Protein AF-A0A7W3VXT2-F1 (afdb_monomer)

Organism: NCBI:txid2760662

Solven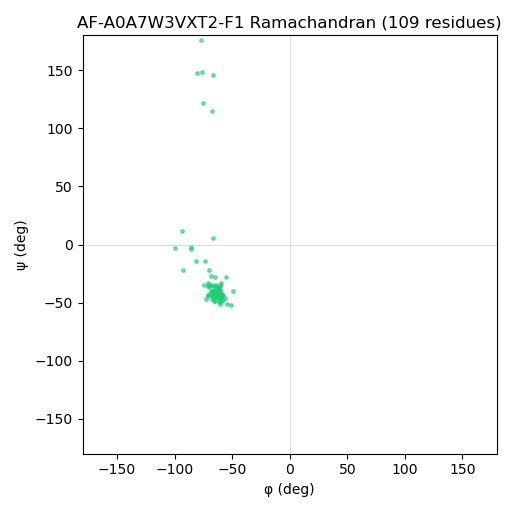t-accessible surface area (backbone atoms only — not comparable to full-atom values): 6034 Å² total; per-residue (Å²): 134,59,76,67,57,55,54,52,54,51,52,50,52,52,52,52,53,52,52,50,52,52,49,53,58,51,49,52,56,51,49,54,50,53,50,50,54,50,54,56,48,52,42,48,54,53,43,49,56,51,47,52,55,21,50,54,28,40,69,40,87,50,66,70,45,16,56,49,10,49,54,46,47,63,52,47,57,72,33,97,60,44,51,74,69,53,38,55,55,50,52,58,48,49,55,56,53,48,59,49,52,51,51,57,54,62,66,59,74,80,118

Mean predicted aligned error: 11.85 Å

Structure (mmCIF, N/CA/C/O backbone):
data_AF-A0A7W3VXT2-F1
#
_entry.id   AF-A0A7W3VXT2-F1
#
loop_
_atom_site.group_PDB
_atom_site.id
_atom_sit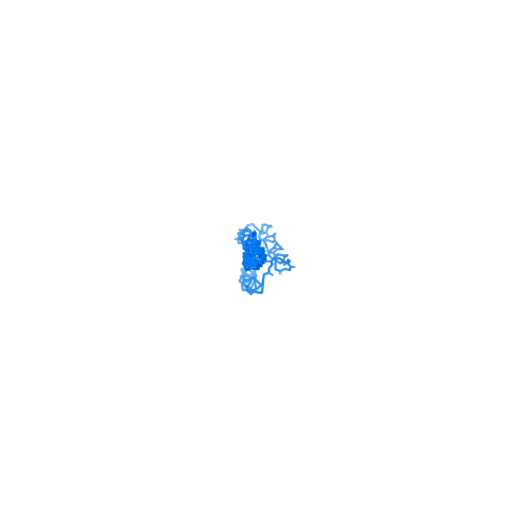e.type_symbol
_atom_site.label_atom_id
_atom_site.label_alt_id
_atom_site.label_comp_id
_atom_site.label_asym_id
_atom_site.label_entity_id
_atom_site.label_seq_id
_atom_site.pdbx_PDB_ins_code
_atom_site.Cartn_x
_atom_site.Cartn_y
_atom_site.Cartn_z
_atom_site.occupancy
_atom_site.B_iso_or_equiv
_atom_site.auth_seq_id
_atom_site.auth_comp_id
_atom_site.auth_asym_id
_atom_site.auth_atom_id
_atom_site.pdbx_PDB_model_num
ATOM 1 N N . MET A 1 1 ? 28.220 3.273 -61.267 1.00 56.88 1 MET A N 1
ATOM 2 C CA . MET A 1 1 ? 28.185 2.693 -59.906 1.00 56.88 1 MET A CA 1
ATOM 3 C C . MET A 1 1 ? 28.940 1.380 -59.943 1.00 56.88 1 MET A C 1
ATOM 5 O O . MET A 1 1 ? 28.553 0.512 -60.717 1.00 56.88 1 MET A O 1
ATOM 9 N N . SER A 1 2 ? 30.046 1.251 -59.209 1.00 81.56 2 SER A N 1
ATOM 10 C CA . SER A 1 2 ? 30.781 -0.020 -59.150 1.00 81.56 2 SER A CA 1
ATOM 11 C C . SER A 1 2 ? 30.036 -1.011 -58.250 1.00 81.56 2 SER A C 1
ATOM 13 O O . SER A 1 2 ? 29.391 -0.605 -57.283 1.00 81.56 2 SER A O 1
ATOM 15 N N . GLY A 1 3 ? 30.130 -2.315 -58.532 1.00 78.75 3 GLY A N 1
ATOM 16 C CA . GLY A 1 3 ? 29.480 -3.356 -57.717 1.00 78.75 3 GLY A CA 1
ATOM 17 C C . GLY A 1 3 ? 29.858 -3.300 -56.229 1.00 78.75 3 GLY A C 1
ATOM 18 O O . GLY A 1 3 ? 29.038 -3.609 -55.371 1.00 78.75 3 GLY A O 1
ATOM 19 N N . SER A 1 4 ? 31.055 -2.800 -55.908 1.00 75.25 4 SER A N 1
ATOM 20 C CA . SER A 1 4 ? 31.507 -2.561 -54.533 1.00 75.25 4 SER A CA 1
ATOM 21 C C . SER A 1 4 ? 30.699 -1.489 -53.792 1.00 75.25 4 SER A C 1
ATOM 23 O O . SER A 1 4 ? 30.440 -1.649 -52.604 1.00 75.25 4 SER A O 1
ATOM 25 N N . GLN A 1 5 ? 30.245 -0.429 -54.471 1.00 76.56 5 GLN A N 1
ATOM 26 C CA . GLN A 1 5 ? 29.415 0.609 -53.848 1.00 76.56 5 GLN A CA 1
ATOM 27 C C . GLN A 1 5 ? 28.032 0.067 -53.472 1.00 76.56 5 GLN A C 1
ATOM 29 O O . GLN A 1 5 ? 27.550 0.345 -52.380 1.00 76.56 5 GLN A O 1
ATOM 34 N N . LEU A 1 6 ? 27.435 -0.769 -54.330 1.00 76.06 6 LEU A N 1
ATOM 35 C CA . LEU A 1 6 ? 26.145 -1.416 -54.060 1.00 76.06 6 LEU A CA 1
ATOM 36 C C . LEU A 1 6 ? 26.197 -2.322 -52.825 1.00 76.06 6 LEU A C 1
ATOM 38 O O . LEU A 1 6 ? 25.315 -2.246 -51.971 1.00 76.06 6 LEU A O 1
ATOM 42 N N . VAL A 1 7 ? 27.247 -3.138 -52.697 1.00 76.44 7 VAL A N 1
ATOM 43 C CA . VAL A 1 7 ? 27.428 -4.026 -51.537 1.00 76.44 7 VAL A CA 1
ATOM 44 C C . VAL A 1 7 ? 27.565 -3.222 -50.242 1.00 76.44 7 VAL A C 1
ATOM 46 O O . VAL A 1 7 ? 26.938 -3.566 -49.241 1.00 76.44 7 VAL A O 1
ATOM 49 N N . VAL A 1 8 ? 28.323 -2.122 -50.264 1.00 80.81 8 VAL A N 1
ATOM 50 C CA . VAL A 1 8 ? 28.509 -1.256 -49.089 1.00 80.81 8 VAL A CA 1
ATOM 51 C C . VAL A 1 8 ? 27.197 -0.595 -48.665 1.00 80.81 8 VAL A C 1
ATOM 53 O O . VAL A 1 8 ? 26.867 -0.606 -47.480 1.00 80.81 8 VAL A O 1
ATOM 56 N N . THR A 1 9 ? 26.407 -0.063 -49.602 1.00 81.69 9 THR A N 1
ATOM 57 C CA . THR A 1 9 ? 25.128 0.586 -49.270 1.00 81.69 9 THR A CA 1
ATOM 58 C C . THR A 1 9 ? 24.108 -0.407 -48.711 1.00 81.69 9 THR A C 1
ATOM 60 O O . THR A 1 9 ? 23.415 -0.094 -47.743 1.00 81.69 9 THR A O 1
ATOM 63 N N . ILE A 1 10 ? 24.045 -1.620 -49.269 1.00 81.44 10 ILE A N 1
ATOM 64 C CA . ILE A 1 10 ? 23.165 -2.686 -48.768 1.00 81.44 10 ILE A CA 1
ATOM 65 C C . ILE A 1 10 ? 23.591 -3.123 -47.362 1.00 81.44 10 ILE A C 1
ATOM 67 O O . ILE A 1 10 ? 22.742 -3.259 -46.480 1.00 81.44 10 ILE A O 1
ATOM 71 N N . ALA A 1 11 ? 24.895 -3.296 -47.129 1.00 76.94 11 ALA A N 1
ATOM 72 C CA . ALA A 1 11 ? 25.424 -3.670 -45.821 1.00 76.94 11 ALA A CA 1
ATOM 73 C C . ALA A 1 11 ? 25.123 -2.607 -44.752 1.00 76.94 11 ALA A C 1
ATOM 75 O O . ALA A 1 11 ? 24.668 -2.952 -43.661 1.00 76.94 11 ALA A O 1
ATOM 76 N N . LEU A 1 12 ? 25.298 -1.319 -45.075 1.00 78.00 12 LEU A N 1
ATOM 77 C CA . LEU A 1 12 ? 24.918 -0.228 -44.174 1.00 78.00 12 LEU A CA 1
ATOM 78 C C . LEU A 1 12 ? 23.414 -0.221 -43.891 1.00 78.00 12 LEU A C 1
ATOM 80 O O . LEU A 1 12 ? 23.021 -0.120 -42.733 1.00 78.00 12 LEU A O 1
ATOM 84 N N . GLY A 1 13 ? 22.576 -0.367 -44.920 1.00 74.38 13 GLY A N 1
ATOM 85 C CA . GLY A 1 13 ? 21.122 -0.389 -44.751 1.00 74.38 13 GLY A CA 1
ATOM 86 C C . GLY A 1 13 ? 20.659 -1.525 -43.835 1.00 74.38 13 GLY A C 1
ATOM 87 O O . GLY A 1 13 ? 19.875 -1.300 -42.912 1.00 74.38 13 GLY A O 1
ATOM 88 N N . LEU A 1 14 ? 21.201 -2.732 -44.026 1.00 77.00 14 LEU A N 1
ATOM 89 C CA . LEU A 1 14 ? 20.922 -3.884 -43.163 1.00 77.00 14 LEU A CA 1
ATOM 90 C C . LEU A 1 14 ? 21.373 -3.648 -41.717 1.00 77.00 14 LEU A C 1
ATOM 92 O O . LEU A 1 14 ? 20.644 -3.999 -40.785 1.00 77.00 14 LEU A O 1
ATOM 96 N N . LEU A 1 15 ? 22.535 -3.023 -4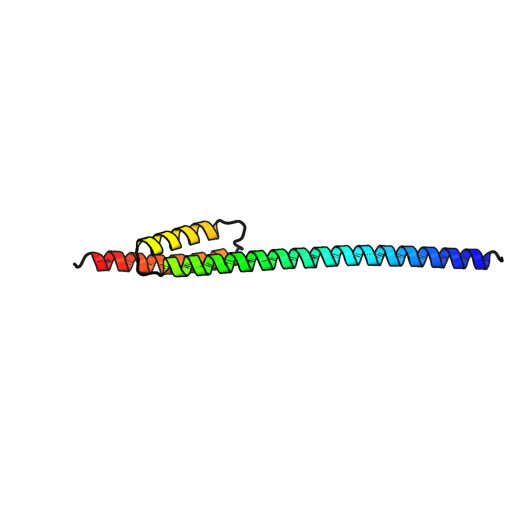1.520 1.00 73.00 15 LEU A N 1
ATOM 97 C CA . LEU A 1 15 ? 23.068 -2.692 -40.199 1.00 73.00 15 LEU A CA 1
ATOM 98 C C . LEU A 1 15 ? 22.211 -1.634 -39.481 1.00 73.00 15 LEU A C 1
ATOM 100 O O . LEU A 1 15 ? 21.921 -1.772 -38.293 1.00 73.00 15 LEU A O 1
ATOM 104 N N . THR A 1 16 ? 21.729 -0.615 -40.198 1.00 81.62 16 THR A N 1
ATOM 105 C CA . THR A 1 16 ? 20.814 0.393 -39.640 1.00 81.62 16 THR A CA 1
ATOM 106 C C . THR A 1 16 ? 19.471 -0.223 -39.245 1.00 81.62 16 THR A C 1
ATOM 108 O O . THR A 1 16 ? 18.980 0.034 -38.145 1.00 81.62 16 THR A O 1
ATOM 111 N N . VAL A 1 17 ? 18.889 -1.073 -40.098 1.00 76.62 17 VAL A N 1
ATOM 112 C CA . VAL A 1 17 ? 17.603 -1.737 -39.819 1.00 76.62 17 VAL A CA 1
ATOM 113 C C . VAL A 1 17 ? 17.705 -2.677 -38.615 1.00 76.62 17 VAL A C 1
ATOM 115 O O . VAL A 1 17 ? 16.840 -2.652 -37.738 1.00 76.62 17 VAL A O 1
ATOM 118 N N . THR A 1 18 ? 18.772 -3.474 -38.526 1.00 69.44 18 THR A N 1
ATOM 119 C CA . THR A 1 18 ? 18.984 -4.387 -37.389 1.00 69.44 18 THR A CA 1
ATOM 120 C C . THR A 1 18 ? 19.244 -3.635 -36.085 1.00 69.44 18 THR A C 1
ATOM 122 O O . THR A 1 18 ? 18.649 -3.982 -35.061 1.00 69.44 18 THR A O 1
ATOM 125 N N . GLY A 1 19 ? 20.046 -2.566 -36.114 1.00 73.31 19 GLY A N 1
ATOM 126 C CA . GLY A 1 19 ? 20.268 -1.698 -34.955 1.00 73.31 19 GLY A CA 1
ATOM 127 C C . GLY A 1 19 ? 18.980 -1.036 -34.452 1.00 73.31 19 GLY A C 1
ATOM 128 O O . GLY A 1 19 ? 18.683 -1.087 -33.256 1.00 73.31 19 GLY A O 1
ATOM 129 N N . ALA A 1 20 ? 18.166 -0.487 -35.359 1.00 78.94 20 ALA A N 1
ATOM 130 C CA . ALA A 1 20 ? 16.884 0.132 -35.020 1.00 78.94 20 ALA A CA 1
ATOM 131 C C . ALA A 1 20 ? 15.885 -0.879 -34.431 1.00 78.94 20 ALA A C 1
ATOM 133 O O . ALA A 1 20 ? 15.241 -0.601 -33.417 1.00 78.94 20 ALA A O 1
ATOM 134 N N . PHE A 1 21 ? 15.793 -2.079 -35.015 1.00 75.12 21 PHE A N 1
ATOM 135 C CA . PHE A 1 21 ? 14.914 -3.141 -34.524 1.00 75.12 21 PHE A CA 1
ATOM 136 C C . PHE A 1 21 ? 15.312 -3.627 -33.122 1.00 75.12 21 PHE A C 1
ATOM 138 O O . PHE A 1 21 ? 14.457 -3.776 -32.242 1.00 75.12 21 PHE A O 1
ATOM 14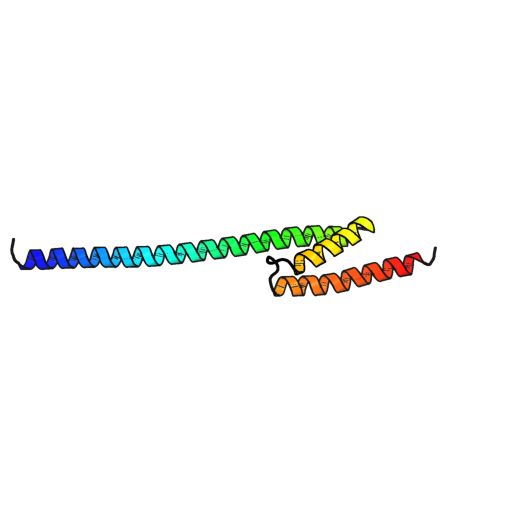5 N N . ALA A 1 22 ? 16.611 -3.833 -32.885 1.00 73.81 22 ALA A N 1
ATOM 146 C CA . ALA A 1 22 ? 17.126 -4.213 -31.573 1.00 73.81 22 ALA A CA 1
ATOM 147 C C . ALA A 1 22 ? 16.863 -3.119 -30.523 1.00 73.81 22 ALA A C 1
ATOM 149 O O . ALA A 1 22 ? 16.370 -3.422 -29.432 1.00 73.81 22 ALA A O 1
ATOM 150 N N . GLY A 1 23 ? 17.115 -1.851 -30.868 1.00 68.56 23 GLY A N 1
ATOM 151 C CA . GLY A 1 23 ? 16.844 -0.697 -30.008 1.00 68.56 23 GLY A CA 1
ATOM 152 C C . GLY A 1 23 ? 15.366 -0.573 -29.626 1.00 68.56 23 GLY A C 1
ATOM 153 O O . GLY A 1 23 ? 15.042 -0.490 -28.441 1.00 68.56 23 GLY A O 1
ATOM 154 N N . ALA A 1 24 ? 14.458 -0.661 -30.602 1.00 71.88 24 ALA A N 1
ATOM 155 C CA . ALA A 1 24 ? 13.013 -0.600 -30.368 1.00 71.88 24 ALA A CA 1
ATOM 156 C C . ALA A 1 24 ? 12.524 -1.727 -29.443 1.00 71.88 24 ALA A C 1
ATOM 158 O O . ALA A 1 24 ? 11.735 -1.497 -28.524 1.00 71.88 24 ALA A O 1
ATOM 159 N N . ARG A 1 25 ? 13.032 -2.951 -29.635 1.00 63.69 25 ARG A N 1
ATOM 160 C CA . ARG A 1 25 ? 12.641 -4.109 -28.820 1.00 63.69 25 ARG A CA 1
ATOM 161 C C . ARG A 1 25 ? 13.178 -4.037 -27.389 1.00 63.69 25 ARG A C 1
ATOM 163 O O . ARG A 1 25 ? 12.510 -4.512 -26.471 1.00 63.69 25 ARG A O 1
ATOM 170 N N . MET A 1 26 ? 14.360 -3.456 -27.184 1.00 69.44 26 MET A N 1
ATOM 171 C CA . MET A 1 26 ? 14.889 -3.180 -25.843 1.00 69.44 26 MET A CA 1
ATOM 172 C C . MET A 1 26 ? 14.110 -2.053 -25.153 1.00 69.44 26 MET A C 1
ATOM 174 O O . MET A 1 26 ? 13.736 -2.211 -23.991 1.00 69.44 26 MET A O 1
ATOM 178 N N . GLY A 1 27 ? 13.793 -0.975 -25.876 1.00 60.78 27 GLY A N 1
ATOM 179 C CA . GLY A 1 27 ? 13.007 0.152 -25.368 1.00 60.78 27 GLY A CA 1
ATOM 180 C C . GLY A 1 27 ? 11.598 -0.250 -24.929 1.00 60.78 27 GLY A C 1
ATOM 181 O O . GLY A 1 27 ? 11.190 0.083 -23.819 1.00 60.78 27 GLY A O 1
ATOM 182 N N . ALA A 1 28 ? 10.891 -1.048 -25.736 1.00 61.00 28 ALA A N 1
ATOM 183 C CA . ALA A 1 28 ? 9.555 -1.542 -25.394 1.00 61.00 28 ALA A CA 1
ATOM 184 C C . ALA A 1 28 ? 9.558 -2.362 -24.092 1.00 61.00 28 ALA A C 1
ATOM 186 O O . ALA A 1 28 ? 8.779 -2.098 -23.182 1.00 61.00 28 ALA A O 1
ATOM 187 N N . ARG A 1 29 ? 10.508 -3.296 -23.942 1.00 60.38 29 ARG A N 1
ATOM 188 C CA . ARG A 1 29 ? 10.618 -4.120 -22.725 1.00 60.38 29 ARG A CA 1
ATOM 189 C C . ARG A 1 29 ? 11.024 -3.323 -21.488 1.00 60.38 29 ARG A C 1
ATOM 191 O O . ARG A 1 29 ? 10.607 -3.669 -20.384 1.00 60.38 29 ARG A O 1
ATOM 198 N N . ALA A 1 30 ? 11.867 -2.305 -21.647 1.00 64.25 30 ALA A N 1
ATOM 199 C CA . ALA A 1 30 ? 12.238 -1.413 -20.554 1.00 64.25 30 ALA A CA 1
ATOM 200 C C . ALA A 1 30 ? 11.035 -0.574 -20.096 1.00 64.25 30 ALA A C 1
ATOM 202 O O . ALA A 1 30 ? 10.796 -0.455 -18.895 1.00 64.25 30 ALA A O 1
ATOM 203 N N . ASN A 1 31 ? 10.239 -0.082 -21.048 1.00 66.19 31 ASN A N 1
ATOM 204 C CA . ASN A 1 31 ? 9.017 0.661 -20.771 1.00 66.19 31 ASN A CA 1
ATOM 205 C C . ASN A 1 31 ? 7.969 -0.209 -20.057 1.00 66.19 31 ASN A C 1
ATOM 207 O O . ASN A 1 31 ? 7.420 0.208 -19.044 1.00 66.19 31 ASN A O 1
ATOM 211 N N . ASP A 1 32 ? 7.774 -1.457 -20.494 1.00 68.31 32 ASP A N 1
ATOM 212 C CA . ASP A 1 32 ? 6.826 -2.387 -19.862 1.00 68.31 32 ASP A CA 1
ATOM 213 C C . ASP A 1 32 ? 7.193 -2.708 -18.405 1.00 68.31 32 ASP A C 1
ATOM 215 O O . ASP A 1 32 ? 6.322 -2.839 -17.543 1.00 68.31 32 ASP A O 1
ATOM 219 N N . ARG A 1 33 ? 8.494 -2.832 -18.107 1.00 66.25 33 ARG A N 1
ATOM 220 C CA . ARG A 1 33 ? 8.984 -3.059 -16.738 1.00 66.25 33 ARG A CA 1
ATOM 221 C C . ARG A 1 33 ? 8.793 -1.827 -15.862 1.00 66.25 33 ARG A C 1
ATOM 223 O O . ARG A 1 33 ? 8.356 -1.972 -14.725 1.00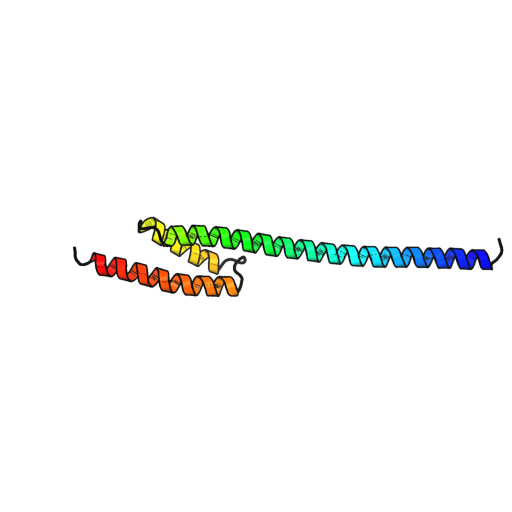 66.25 33 ARG A O 1
ATOM 230 N N . ALA A 1 34 ? 9.080 -0.640 -16.393 1.00 71.06 34 ALA A N 1
ATOM 231 C CA . ALA A 1 34 ? 8.875 0.613 -15.675 1.00 71.06 34 ALA A CA 1
ATOM 232 C C . ALA A 1 34 ? 7.388 0.847 -15.356 1.00 71.06 34 ALA A C 1
ATOM 234 O O . ALA A 1 34 ? 7.061 1.265 -14.247 1.00 71.06 34 ALA A O 1
ATOM 235 N N . THR A 1 35 ? 6.483 0.522 -16.283 1.00 73.38 35 THR A N 1
ATOM 236 C CA . THR A 1 35 ? 5.033 0.627 -16.059 1.00 73.38 35 THR A CA 1
ATOM 237 C C . THR A 1 35 ? 4.557 -0.344 -14.983 1.00 73.38 35 THR A C 1
ATOM 239 O O . THR A 1 35 ? 3.912 0.084 -14.031 1.00 73.38 35 THR A O 1
ATOM 242 N N . LYS A 1 36 ? 4.948 -1.624 -15.057 1.00 77.88 36 LYS A N 1
ATOM 243 C CA . LYS A 1 36 ? 4.570 -2.621 -14.039 1.00 77.88 36 LYS A CA 1
ATOM 244 C C . LYS A 1 36 ? 5.069 -2.255 -12.644 1.00 77.88 36 LYS A C 1
ATOM 246 O O . LYS A 1 36 ? 4.312 -2.326 -11.685 1.00 77.88 36 LYS A O 1
ATOM 251 N N . GLN A 1 37 ? 6.313 -1.785 -12.535 1.00 77.00 37 GLN A N 1
ATOM 252 C CA . GLN A 1 37 ? 6.867 -1.327 -11.258 1.00 77.00 37 GLN A CA 1
ATOM 253 C C . GLN A 1 37 ? 6.090 -0.141 -10.675 1.00 77.00 37 GLN A C 1
ATOM 255 O O . GLN A 1 37 ? 5.875 -0.087 -9.465 1.00 77.00 37 GLN A O 1
ATOM 260 N N . ARG A 1 38 ? 5.648 0.798 -11.522 1.00 79.75 38 ARG A N 1
ATOM 261 C CA . ARG A 1 38 ? 4.814 1.932 -11.094 1.00 79.75 38 ARG A CA 1
ATOM 262 C C . ARG A 1 38 ? 3.435 1.482 -10.627 1.00 79.75 38 ARG A C 1
ATOM 264 O O . ARG A 1 38 ? 2.971 1.956 -9.597 1.00 79.75 38 ARG A O 1
ATOM 271 N N . GLU A 1 39 ? 2.799 0.559 -11.342 1.00 83.00 39 GLU A N 1
ATOM 272 C CA . GLU A 1 39 ? 1.507 -0.006 -10.941 1.00 83.00 39 GLU A CA 1
ATOM 273 C C . GLU A 1 39 ? 1.614 -0.771 -9.614 1.00 83.00 39 GLU A C 1
ATOM 275 O O . GLU A 1 39 ? 0.771 -0.602 -8.735 1.00 83.00 39 GLU A O 1
ATOM 280 N N . ASP A 1 40 ? 2.671 -1.566 -9.428 1.00 81.19 40 ASP A N 1
ATOM 281 C CA . ASP A 1 40 ? 2.948 -2.270 -8.171 1.00 81.19 40 ASP A CA 1
ATOM 282 C C . ASP A 1 40 ? 3.180 -1.303 -7.000 1.00 81.19 40 ASP A C 1
ATOM 284 O O . ASP A 1 40 ? 2.699 -1.545 -5.890 1.00 81.19 40 ASP A O 1
ATOM 288 N N . ALA A 1 41 ? 3.900 -0.201 -7.229 1.00 83.69 41 ALA A N 1
ATOM 289 C CA . ALA A 1 41 ? 4.103 0.841 -6.224 1.00 83.69 41 ALA A CA 1
ATOM 290 C C . ALA A 1 41 ? 2.783 1.537 -5.857 1.00 83.69 41 ALA A C 1
ATOM 292 O O . ALA A 1 41 ? 2.436 1.599 -4.679 1.00 83.69 41 ALA A O 1
ATOM 293 N N . ALA A 1 42 ? 1.999 1.957 -6.853 1.00 85.38 42 ALA A N 1
ATOM 294 C CA . ALA A 1 42 ? 0.713 2.616 -6.636 1.00 85.38 42 ALA A CA 1
ATOM 295 C C . ALA A 1 42 ? -0.284 1.720 -5.881 1.00 85.38 42 ALA A C 1
ATOM 297 O O . ALA A 1 42 ? -1.004 2.188 -4.999 1.00 85.38 42 ALA A O 1
ATOM 298 N N . ARG A 1 43 ? -0.309 0.411 -6.175 1.00 82.19 43 ARG A N 1
ATOM 299 C CA . ARG A 1 43 ? -1.141 -0.544 -5.424 1.00 82.19 43 ARG A CA 1
ATOM 300 C C 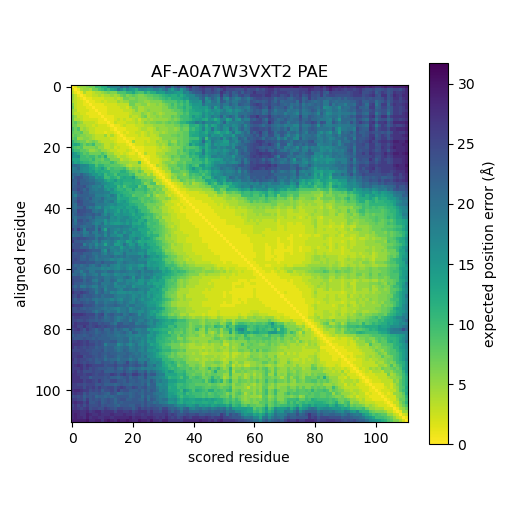. ARG A 1 43 ? -0.730 -0.647 -3.956 1.00 82.19 43 ARG A C 1
ATOM 302 O O . ARG A 1 43 ? -1.614 -0.698 -3.104 1.00 82.19 43 ARG A O 1
ATOM 309 N N . ARG A 1 44 ? 0.575 -0.665 -3.658 1.00 83.50 44 ARG A N 1
ATOM 310 C CA . ARG A 1 44 ? 1.083 -0.691 -2.275 1.00 83.50 44 ARG A CA 1
ATOM 311 C C . ARG A 1 44 ? 0.754 0.593 -1.519 1.00 83.50 44 ARG A C 1
ATOM 313 O O . ARG A 1 44 ? 0.324 0.523 -0.374 1.00 83.50 44 ARG A O 1
ATOM 320 N N . GLU A 1 45 ? 0.885 1.750 -2.162 1.00 86.88 45 GLU A N 1
ATOM 321 C CA . GLU A 1 45 ? 0.503 3.036 -1.564 1.00 86.88 45 GLU A CA 1
ATOM 322 C C . GLU A 1 45 ? -0.990 3.091 -1.221 1.00 86.88 45 GLU A C 1
ATOM 324 O O . GLU A 1 45 ? -1.371 3.522 -0.131 1.00 86.88 45 GLU A O 1
ATOM 329 N N . GLU A 1 46 ? -1.847 2.621 -2.129 1.00 86.88 46 GLU A N 1
ATOM 330 C CA . GLU A 1 46 ? -3.291 2.571 -1.899 1.00 86.88 46 GLU A CA 1
ATOM 331 C C . GLU A 1 46 ? -3.656 1.579 -0.786 1.00 86.88 46 GLU A C 1
ATOM 333 O O . GLU A 1 46 ? -4.529 1.867 0.037 1.00 86.88 46 GLU A O 1
ATOM 338 N N . TRP A 1 47 ? -2.976 0.431 -0.720 1.00 88.25 47 TRP A N 1
ATOM 339 C CA . TRP A 1 47 ? -3.141 -0.516 0.380 1.00 88.25 47 TRP A CA 1
ATOM 340 C C . TRP A 1 47 ? -2.754 0.117 1.722 1.00 88.25 47 TRP A C 1
ATOM 342 O O . TRP A 1 47 ? -3.562 0.097 2.652 1.00 88.25 47 TRP A O 1
ATOM 352 N N . TRP A 1 48 ? -1.583 0.759 1.800 1.00 85.62 48 TRP A N 1
ATOM 353 C CA . TRP A 1 48 ? -1.096 1.407 3.021 1.00 85.62 48 TRP A CA 1
ATOM 354 C C . TRP A 1 48 ? -2.043 2.507 3.507 1.00 85.62 48 TRP A C 1
ATOM 356 O O . TRP A 1 48 ? -2.404 2.547 4.681 1.00 85.62 48 TRP A O 1
ATOM 366 N N . ARG A 1 49 ? -2.546 3.347 2.594 1.00 88.44 49 ARG A N 1
ATOM 367 C CA . ARG A 1 49 ? -3.526 4.394 2.926 1.00 88.44 49 ARG A CA 1
ATOM 368 C C . ARG A 1 49 ? -4.794 3.813 3.560 1.00 88.44 49 ARG A C 1
ATOM 370 O O . ARG A 1 49 ? -5.302 4.355 4.541 1.00 88.44 49 ARG A O 1
ATOM 377 N N . ARG A 1 50 ? -5.309 2.705 3.014 1.00 87.94 50 ARG A N 1
ATOM 378 C CA . ARG A 1 50 ? -6.497 2.017 3.551 1.00 87.94 50 ARG A CA 1
ATOM 379 C C . ARG A 1 50 ? -6.213 1.341 4.886 1.00 87.94 50 ARG A C 1
ATOM 381 O O . ARG A 1 50 ? -7.088 1.345 5.748 1.00 87.94 50 ARG A O 1
ATOM 388 N N . PHE A 1 51 ? -5.016 0.780 5.049 1.00 87.69 51 PHE A N 1
ATOM 389 C CA . PHE A 1 51 ? -4.568 0.180 6.299 1.00 87.69 51 PHE A CA 1
ATOM 390 C C . PHE A 1 51 ? -4.543 1.217 7.422 1.00 87.69 51 PHE A C 1
ATOM 392 O O . PHE A 1 51 ? -5.185 0.996 8.444 1.00 87.69 51 PHE A O 1
ATOM 399 N N . THR A 1 52 ? -3.897 2.370 7.215 1.00 88.44 52 THR A N 1
ATOM 400 C CA . THR A 1 52 ? -3.815 3.433 8.229 1.00 88.44 52 THR A CA 1
ATOM 401 C C . THR A 1 52 ? -5.199 3.913 8.656 1.00 88.44 52 THR A C 1
ATOM 403 O O . THR A 1 52 ? -5.492 3.936 9.846 1.00 88.44 52 THR A O 1
ATOM 406 N N . TRP A 1 53 ? -6.089 4.195 7.701 1.00 89.94 53 TRP A N 1
ATOM 407 C CA . TRP A 1 53 ? -7.455 4.619 8.017 1.00 89.94 53 TRP A CA 1
ATOM 408 C C . TRP A 1 53 ? -8.237 3.565 8.818 1.00 89.94 53 TRP A C 1
ATOM 410 O O . TRP A 1 53 ? -8.923 3.883 9.790 1.00 89.94 53 TRP A O 1
ATOM 420 N N . ALA A 1 54 ? -8.128 2.290 8.437 1.00 87.38 54 ALA A N 1
ATOM 421 C CA . ALA A 1 54 ? -8.796 1.208 9.151 1.00 87.38 54 ALA A CA 1
ATOM 422 C C . ALA A 1 54 ? -8.193 0.972 10.551 1.00 87.38 54 ALA A C 1
ATOM 424 O O . ALA A 1 54 ? -8.937 0.676 11.486 1.00 87.38 54 ALA A O 1
ATOM 425 N N . ALA A 1 55 ? -6.878 1.146 10.704 1.00 84.31 55 ALA A N 1
ATOM 426 C CA . ALA A 1 55 ? -6.167 1.057 11.977 1.00 84.31 55 ALA A CA 1
ATOM 427 C C . ALA A 1 55 ? -6.543 2.200 12.931 1.00 84.31 55 ALA A C 1
ATOM 429 O O . ALA A 1 55 ? -6.843 1.940 14.093 1.00 84.31 55 ALA A O 1
ATOM 430 N N . GLU A 1 56 ? -6.614 3.441 12.443 1.00 87.88 56 GLU A N 1
ATOM 431 C CA . GLU A 1 56 ? -7.116 4.590 13.211 1.00 87.88 56 GLU A CA 1
ATOM 432 C C . GLU A 1 56 ? -8.532 4.324 13.726 1.00 87.88 56 GLU A C 1
ATOM 434 O O . GLU A 1 56 ? -8.821 4.505 14.908 1.00 87.88 56 GLU A O 1
ATOM 439 N N . LEU A 1 57 ? -9.405 3.808 12.856 1.00 86.12 57 LEU A N 1
ATOM 440 C CA . LEU A 1 57 ? -10.775 3.480 13.228 1.00 86.12 57 LEU A CA 1
ATOM 441 C C . LEU A 1 57 ? -10.835 2.338 14.255 1.00 86.12 57 LEU A C 1
ATOM 443 O O . LEU A 1 57 ? -11.680 2.375 15.144 1.00 86.12 57 LEU A O 1
ATOM 447 N N . ALA A 1 58 ? -9.937 1.350 14.157 1.00 82.56 58 ALA A N 1
ATOM 448 C CA . ALA A 1 58 ? -9.818 0.229 15.092 1.00 82.56 58 ALA A CA 1
ATOM 449 C C . ALA A 1 58 ? -9.274 0.643 16.472 1.00 82.56 58 ALA A C 1
ATOM 451 O O . ALA A 1 58 ? -9.492 -0.067 17.452 1.00 82.56 58 ALA A O 1
ATOM 452 N N . LEU A 1 59 ? -8.580 1.777 16.563 1.00 85.38 59 LEU A N 1
ATOM 453 C CA . LEU A 1 59 ? -8.018 2.300 17.809 1.00 85.38 59 LEU A CA 1
ATOM 454 C C . LEU A 1 59 ? -8.874 3.399 18.454 1.00 85.38 59 LEU A C 1
ATOM 456 O O . LEU A 1 59 ? -8.540 3.837 19.554 1.00 85.38 59 LEU A O 1
ATOM 460 N N . ASP A 1 60 ? -9.967 3.807 17.807 1.00 88.38 60 ASP A N 1
ATOM 461 C CA . ASP A 1 60 ? -10.916 4.801 18.3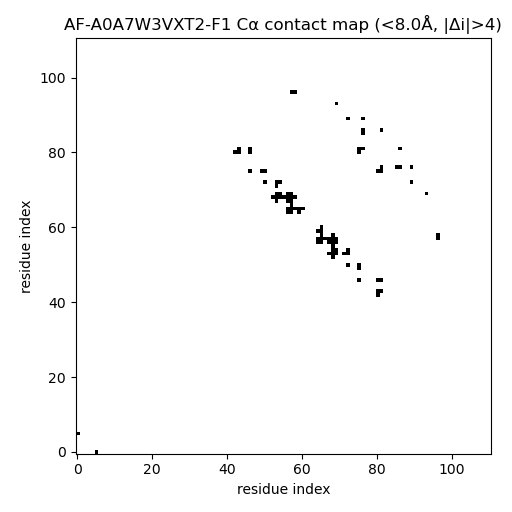14 1.00 88.38 60 ASP A CA 1
ATOM 462 C C . ASP A 1 60 ? -11.663 4.284 19.562 1.00 88.38 60 ASP A C 1
ATOM 464 O O . ASP A 1 60 ? -11.992 3.095 19.690 1.00 88.38 60 ASP A O 1
ATOM 468 N N . ASP A 1 61 ? -11.964 5.195 20.486 1.00 86.44 61 ASP A N 1
ATOM 469 C CA . ASP A 1 61 ? -12.636 4.875 21.749 1.00 86.44 61 ASP A CA 1
ATOM 470 C C . ASP A 1 61 ? -14.095 4.441 21.531 1.00 86.44 61 ASP A C 1
ATOM 472 O O . ASP A 1 61 ? -14.637 3.623 22.282 1.00 86.44 61 ASP A O 1
ATOM 476 N N . SER A 1 62 ? -14.734 4.901 20.449 1.00 88.44 62 SER A N 1
ATOM 477 C CA . SER A 1 62 ? -16.077 4.469 20.077 1.00 88.44 62 SER A CA 1
ATOM 478 C C . SER A 1 62 ? -16.087 2.999 19.663 1.00 88.44 62 SER A C 1
ATOM 480 O O . SER A 1 62 ? -15.597 2.637 18.593 1.00 88.44 62 SER A O 1
ATOM 482 N N . VAL A 1 63 ? -16.779 2.162 20.442 1.00 84.81 63 VAL A N 1
ATOM 483 C CA . VAL A 1 63 ? -16.972 0.722 20.169 1.00 84.81 63 VAL A CA 1
ATOM 484 C C . VAL A 1 63 ? -17.439 0.461 18.729 1.00 84.81 63 VAL A C 1
ATOM 486 O O . VAL A 1 63 ? -16.964 -0.459 18.064 1.00 84.81 63 VAL A O 1
ATOM 489 N N . ARG A 1 64 ? -18.335 1.306 18.200 1.00 83.31 64 ARG A N 1
ATOM 490 C CA . ARG A 1 64 ? -18.851 1.188 16.827 1.00 83.31 64 ARG A CA 1
ATOM 491 C C . ARG A 1 64 ? -17.776 1.445 15.772 1.00 83.31 64 ARG A C 1
ATOM 493 O O . ARG A 1 64 ? -17.723 0.714 14.784 1.00 83.31 64 ARG A O 1
ATOM 500 N N . LYS A 1 65 ? -16.950 2.480 15.954 1.00 83.00 65 LYS A N 1
ATOM 501 C CA . LYS A 1 65 ? -15.842 2.773 15.036 1.00 83.00 65 LYS A CA 1
ATOM 502 C C . LYS A 1 65 ? -14.783 1.680 15.138 1.00 83.00 65 LYS A C 1
ATOM 504 O O . LYS A 1 65 ? -14.454 1.082 14.120 1.00 83.00 65 LYS A O 1
ATOM 509 N N . ARG A 1 66 ? -14.398 1.302 16.356 1.00 85.50 66 ARG A N 1
ATOM 510 C CA . ARG A 1 66 ? -13.466 0.202 16.619 1.00 85.50 66 ARG A CA 1
ATOM 511 C C . ARG A 1 66 ? -13.852 -1.088 15.899 1.00 85.50 66 ARG A C 1
ATOM 513 O O . ARG A 1 66 ? -13.066 -1.631 15.124 1.00 85.50 66 ARG A O 1
ATOM 520 N N . ALA A 1 67 ? -15.100 -1.529 16.058 1.00 82.00 67 ALA A N 1
ATOM 521 C CA . ALA A 1 67 ? -15.617 -2.711 15.373 1.00 82.00 67 ALA A CA 1
ATOM 522 C C . ALA A 1 67 ? -15.607 -2.572 13.838 1.00 82.00 67 ALA A C 1
ATOM 524 O O . ALA A 1 67 ? -15.350 -3.545 13.126 1.00 82.00 67 ALA A O 1
ATOM 525 N N . ALA A 1 68 ? -15.884 -1.376 13.308 1.00 84.81 68 ALA A N 1
ATOM 526 C CA . ALA A 1 68 ? -15.804 -1.113 11.875 1.00 84.81 68 ALA A CA 1
ATOM 527 C C . ALA A 1 68 ? -14.355 -1.174 11.361 1.00 84.81 68 ALA A C 1
ATOM 529 O O . ALA A 1 68 ? -14.113 -1.806 10.334 1.00 84.81 68 ALA A O 1
ATOM 530 N N . GLY A 1 69 ? -13.396 -0.596 12.091 1.00 86.88 69 GLY A N 1
ATOM 531 C CA . GLY A 1 69 ? -11.972 -0.627 11.749 1.00 86.88 69 GLY A CA 1
ATOM 532 C C . GLY A 1 69 ? -11.426 -2.049 11.691 1.00 86.88 69 GLY A C 1
ATOM 533 O O . GLY A 1 69 ? -10.849 -2.451 10.683 1.00 86.88 69 GLY A O 1
ATOM 534 N N . LEU A 1 70 ? -11.731 -2.863 12.705 1.00 86.25 70 LEU A N 1
ATOM 535 C CA . LEU A 1 70 ? -11.360 -4.283 12.739 1.00 86.25 70 LEU A CA 1
ATOM 536 C C . LEU A 1 70 ? -11.940 -5.070 11.550 1.00 86.25 70 LEU A C 1
ATOM 538 O O . LEU A 1 70 ? -11.238 -5.850 10.906 1.00 86.25 70 LEU A O 1
ATOM 542 N N . LYS A 1 71 ? -13.210 -4.835 11.188 1.00 83.75 71 LYS A N 1
ATOM 543 C CA . LYS A 1 71 ? -13.826 -5.472 10.007 1.00 83.75 71 LYS A CA 1
ATOM 544 C C . LYS A 1 71 ? -13.159 -5.046 8.699 1.00 83.75 71 LYS A C 1
ATOM 546 O O . LYS A 1 71 ? -13.017 -5.870 7.791 1.00 83.75 71 LYS A O 1
ATOM 551 N N . LEU A 1 72 ? -12.771 -3.776 8.585 1.00 86.06 72 LEU A N 1
ATOM 552 C CA . LEU A 1 72 ? -12.067 -3.251 7.417 1.00 86.06 72 LEU A CA 1
ATOM 553 C C . LEU A 1 72 ? -10.677 -3.877 7.284 1.00 86.06 72 LEU A C 1
ATOM 555 O O . LEU A 1 72 ? -10.353 -4.354 6.199 1.00 86.06 72 LEU A O 1
ATOM 559 N N . LEU A 1 73 ? -9.911 -3.967 8.374 1.00 86.69 73 LEU A N 1
ATOM 560 C CA . LEU A 1 73 ? -8.598 -4.622 8.406 1.00 86.69 73 LEU A CA 1
ATOM 561 C C . LEU A 1 73 ? -8.686 -6.101 8.002 1.00 86.69 73 LEU A C 1
ATOM 563 O O . LEU A 1 73 ? -7.963 -6.544 7.108 1.00 86.69 73 LEU A O 1
ATOM 567 N N . ALA A 1 74 ? -9.656 -6.842 8.547 1.00 83.06 74 ALA A N 1
ATOM 568 C CA . ALA A 1 74 ? -9.893 -8.238 8.178 1.00 83.06 74 ALA A CA 1
ATOM 569 C C . ALA A 1 74 ? -10.239 -8.416 6.688 1.00 83.06 74 ALA A C 1
ATOM 571 O O . ALA A 1 74 ? -9.879 -9.418 6.065 1.00 83.06 74 ALA A O 1
ATOM 572 N N . LYS A 1 75 ? -10.960 -7.459 6.090 1.00 85.12 75 LYS A N 1
ATOM 573 C CA . LYS A 1 75 ? -11.244 -7.464 4.648 1.00 85.12 75 LYS A CA 1
ATOM 574 C C . LYS A 1 75 ? -10.017 -7.072 3.821 1.00 85.12 75 LYS A C 1
ATOM 576 O O . LYS A 1 75 ? -9.836 -7.622 2.737 1.00 85.12 75 LYS A O 1
ATOM 581 N N . LEU A 1 76 ? -9.186 -6.161 4.323 1.00 84.62 76 LEU A N 1
ATOM 582 C CA . LEU A 1 76 ? -8.005 -5.653 3.633 1.00 84.62 76 LEU A CA 1
ATOM 583 C C . LEU A 1 76 ? -6.921 -6.731 3.471 1.00 84.62 76 LEU A C 1
ATOM 585 O O . LEU A 1 76 ? -6.374 -6.854 2.375 1.00 84.62 76 LEU A O 1
ATOM 589 N N . GLY A 1 77 ? -6.693 -7.571 4.489 1.00 79.44 77 GLY A N 1
ATOM 590 C CA . GLY A 1 77 ? -5.744 -8.698 4.408 1.00 79.44 77 GLY A CA 1
ATOM 591 C C . GLY A 1 77 ? -6.140 -9.787 3.408 1.00 79.44 77 GLY A C 1
ATOM 592 O O . GLY A 1 77 ? -5.302 -10.426 2.787 1.00 79.44 77 GLY A O 1
ATOM 593 N N . ARG A 1 78 ? -7.442 -9.953 3.152 1.00 78.31 78 ARG A N 1
ATOM 594 C CA . ARG A 1 78 ? -7.939 -10.888 2.126 1.00 78.31 78 ARG A CA 1
ATOM 595 C C . ARG A 1 78 ? -7.998 -10.286 0.721 1.00 78.31 78 ARG A C 1
ATOM 597 O O . ARG A 1 78 ? -8.430 -10.960 -0.211 1.00 78.31 78 ARG A O 1
ATOM 604 N N . SER A 1 79 ? -7.647 -9.011 0.556 1.00 75.69 79 SER A N 1
ATOM 605 C CA . SER A 1 79 ? -7.718 -8.346 -0.745 1.00 75.69 79 SER A CA 1
ATOM 606 C C . SER A 1 79 ? -6.505 -8.690 -1.610 1.00 75.69 79 SER A C 1
ATOM 608 O O . SER A 1 79 ? -5.397 -8.819 -1.102 1.00 75.69 79 SER A O 1
ATOM 610 N N . GLY A 1 80 ? -6.680 -8.748 -2.936 1.00 70.81 80 GLY A N 1
ATOM 611 C CA . GLY A 1 80 ? -5.575 -8.969 -3.886 1.00 70.81 80 GLY A CA 1
ATOM 612 C C . GLY A 1 80 ? -4.544 -7.830 -3.960 1.00 70.81 80 GLY A C 1
ATOM 613 O O . GLY A 1 80 ? -3.670 -7.853 -4.821 1.00 70.81 80 GLY A O 1
ATOM 614 N N . LEU A 1 81 ? -4.670 -6.817 -3.098 1.00 72.81 81 LEU A N 1
ATOM 615 C CA . LEU A 1 81 ? -3.690 -5.749 -2.912 1.00 72.81 81 LEU A CA 1
ATOM 616 C C . LEU A 1 81 ? -2.698 -6.060 -1.786 1.00 72.81 81 LEU A C 1
ATOM 618 O O . LEU A 1 81 ?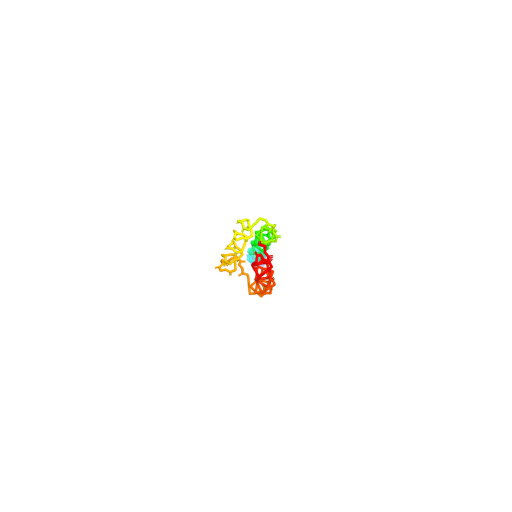 -1.622 -5.474 -1.782 1.00 72.81 81 LEU A O 1
ATOM 622 N N . ALA A 1 82 ? -3.056 -6.953 -0.856 1.00 74.81 82 ALA A N 1
ATOM 623 C CA . ALA A 1 82 ? -2.192 -7.338 0.248 1.00 74.81 82 ALA A CA 1
ATOM 624 C C . ALA A 1 82 ? -1.092 -8.273 -0.260 1.00 74.81 82 ALA A C 1
ATOM 626 O O . ALA A 1 82 ? -1.362 -9.336 -0.828 1.00 74.81 82 ALA A O 1
ATOM 627 N N . THR A 1 83 ? 0.156 -7.873 -0.056 1.00 77.81 83 THR A N 1
ATOM 628 C CA . THR A 1 83 ? 1.305 -8.752 -0.244 1.00 77.81 83 THR A CA 1
ATOM 629 C C . THR A 1 83 ? 1.447 -9.719 0.938 1.00 77.81 83 THR A C 1
ATOM 631 O O . THR A 1 83 ? 0.683 -9.688 1.905 1.00 77.81 83 THR A O 1
ATOM 634 N N . HIS A 1 84 ? 2.408 -10.638 0.857 1.00 77.81 84 HIS A N 1
ATOM 635 C CA . HIS A 1 84 ? 2.686 -11.550 1.965 1.00 77.81 84 HIS A CA 1
ATOM 636 C C . HIS A 1 84 ? 3.129 -10.793 3.229 1.00 77.81 84 HIS A C 1
ATOM 638 O O . HIS A 1 84 ? 2.601 -11.053 4.307 1.00 77.81 84 HIS A O 1
ATOM 644 N N . ASP A 1 85 ? 4.018 -9.811 3.077 1.00 75.00 85 ASP A N 1
ATOM 645 C CA . ASP A 1 85 ? 4.534 -8.994 4.182 1.00 75.00 85 ASP A CA 1
ATOM 646 C C . ASP A 1 85 ? 3.418 -8.154 4.826 1.00 75.00 85 ASP A C 1
ATOM 648 O O . ASP A 1 85 ? 3.314 -8.063 6.049 1.00 75.00 85 ASP A O 1
ATOM 652 N N . ASP A 1 86 ? 2.509 -7.619 4.006 1.00 81.19 86 ASP A N 1
ATOM 653 C CA . ASP A 1 86 ? 1.334 -6.866 4.461 1.00 81.19 86 ASP A CA 1
ATOM 654 C C . ASP A 1 86 ? 0.404 -7.709 5.352 1.00 81.19 86 ASP A C 1
ATOM 656 O O . ASP A 1 86 ? -0.178 -7.213 6.321 1.00 81.19 86 ASP A O 1
ATOM 660 N N . ASN A 1 87 ? 0.276 -9.004 5.051 1.00 80.44 87 ASN A N 1
ATOM 661 C CA . ASN A 1 87 ? -0.505 -9.933 5.865 1.00 80.44 87 ASN A CA 1
ATOM 662 C C . ASN A 1 87 ? 0.163 -10.239 7.208 1.00 80.44 87 ASN A C 1
ATOM 664 O O . ASN A 1 87 ? -0.541 -10.358 8.209 1.00 80.44 87 ASN A O 1
ATOM 668 N N . GLN A 1 88 ? 1.496 -10.317 7.253 1.00 80.06 88 GLN A N 1
ATOM 669 C CA . GLN A 1 88 ? 2.222 -10.479 8.517 1.00 80.06 88 GLN A CA 1
ATOM 670 C C . GLN A 1 88 ? 2.026 -9.256 9.425 1.00 80.06 88 GLN A C 1
ATOM 672 O O . GLN A 1 88 ? 1.767 -9.402 10.617 1.00 80.06 88 GLN A O 1
ATOM 677 N N . LEU A 1 89 ? 2.072 -8.045 8.857 1.00 79.31 89 LEU A N 1
ATOM 678 C CA . LEU A 1 89 ? 1.795 -6.804 9.591 1.00 79.31 89 LEU A CA 1
ATOM 679 C C . LEU A 1 89 ? 0.370 -6.774 10.163 1.00 79.31 89 LEU A C 1
ATOM 681 O O . LEU A 1 89 ? 0.169 -6.394 11.319 1.00 79.31 89 LEU A O 1
ATOM 685 N N . LEU A 1 90 ? -0.620 -7.194 9.372 1.00 83.25 90 LEU A N 1
ATOM 686 C CA . LEU A 1 90 ? -2.010 -7.298 9.818 1.00 83.25 90 LEU A CA 1
ATOM 687 C C . LEU A 1 90 ? -2.200 -8.313 10.948 1.00 83.25 90 LEU A C 1
ATOM 689 O O . LEU A 1 90 ? -3.000 -8.061 11.847 1.00 83.25 90 LEU A O 1
ATOM 693 N N . ASP A 1 91 ? -1.490 -9.438 10.912 1.00 80.50 91 ASP A N 1
ATOM 694 C CA . ASP A 1 91 ? -1.590 -10.480 11.937 1.00 80.50 91 ASP A CA 1
ATOM 695 C C . ASP A 1 91 ? -1.097 -9.988 13.307 1.00 80.50 91 ASP A C 1
ATOM 697 O O . ASP A 1 91 ? -1.786 -10.148 14.320 1.00 80.50 91 ASP A O 1
ATOM 701 N N . VAL A 1 92 ? 0.038 -9.278 13.321 1.00 78.88 92 VAL A N 1
ATOM 702 C CA . VAL A 1 92 ? 0.576 -8.627 14.528 1.00 78.88 92 VAL A CA 1
ATOM 703 C C . VAL A 1 92 ? -0.390 -7.561 15.052 1.00 78.88 92 VAL A C 1
ATOM 705 O O . VAL A 1 92 ? -0.657 -7.495 16.254 1.00 78.88 92 VAL A O 1
ATOM 708 N N . PHE A 1 93 ? -0.954 -6.738 14.160 1.00 79.88 93 PHE A N 1
ATOM 709 C CA . PHE A 1 93 ? -1.907 -5.702 14.558 1.00 79.88 93 PHE A CA 1
ATOM 710 C C . PHE A 1 93 ? -3.191 -6.295 15.151 1.00 79.88 93 PHE A C 1
ATOM 712 O O . PHE A 1 93 ? -3.675 -5.808 16.174 1.00 79.88 93 PHE A O 1
ATOM 719 N N . HIS A 1 94 ? -3.750 -7.340 14.529 1.00 79.88 94 HIS A N 1
ATOM 720 C CA . HIS A 1 94 ? -4.967 -7.985 15.019 1.00 79.88 94 HIS A CA 1
ATOM 721 C C . HIS A 1 94 ? -4.787 -8.540 16.428 1.00 79.88 94 HIS A C 1
ATOM 723 O O . HIS A 1 94 ? -5.657 -8.288 17.257 1.00 79.88 94 HIS A O 1
ATOM 729 N N . HIS A 1 95 ? -3.677 -9.226 16.715 1.00 75.25 95 HIS A N 1
ATOM 730 C CA . HIS A 1 95 ? -3.400 -9.734 18.062 1.00 75.25 95 HIS A CA 1
ATOM 731 C C . HIS A 1 95 ? -3.462 -8.609 19.105 1.00 75.25 95 HIS A C 1
ATOM 733 O O . HIS A 1 95 ? -4.247 -8.677 20.047 1.00 75.25 95 HIS A O 1
ATOM 739 N N . HIS A 1 96 ? -2.747 -7.507 18.871 1.00 76.50 96 HIS A N 1
ATOM 740 C CA . HIS A 1 96 ? -2.737 -6.378 19.804 1.00 76.50 96 HIS A CA 1
ATOM 741 C C . HIS A 1 96 ? -4.107 -5.683 19.940 1.00 76.50 96 HIS A C 1
ATOM 743 O O . HIS A 1 96 ? -4.514 -5.277 21.031 1.00 76.50 96 HIS A O 1
ATOM 749 N N . ALA A 1 97 ? -4.834 -5.509 18.834 1.00 75.75 97 ALA A N 1
ATOM 750 C CA . ALA A 1 97 ? -6.137 -4.851 18.859 1.00 75.75 97 ALA A CA 1
ATOM 751 C C . ALA A 1 97 ? -7.209 -5.707 19.559 1.00 75.75 97 ALA A C 1
ATOM 753 O O . ALA A 1 97 ? -8.071 -5.161 20.252 1.00 75.75 97 ALA A O 1
ATOM 754 N N . LEU A 1 98 ? -7.137 -7.034 19.414 1.00 75.00 98 LEU A N 1
ATOM 755 C CA . LEU A 1 98 ? -7.996 -7.978 20.129 1.00 75.00 98 LEU A CA 1
ATOM 756 C C . LEU A 1 98 ? -7.715 -7.953 21.635 1.00 75.00 98 LEU A C 1
ATOM 758 O O . LEU A 1 98 ? -8.662 -7.841 22.408 1.00 75.00 98 LEU A O 1
ATOM 762 N N . ASP A 1 99 ? -6.445 -7.929 22.047 1.00 80.06 99 ASP A N 1
ATOM 763 C CA . ASP A 1 99 ? -6.061 -7.819 23.463 1.00 80.06 99 ASP A CA 1
ATOM 764 C C . ASP A 1 99 ? -6.583 -6.531 24.120 1.00 80.06 99 ASP A C 1
ATOM 766 O O . ASP A 1 99 ? -6.896 -6.495 25.312 1.00 80.06 99 ASP A O 1
ATOM 770 N N . ARG A 1 100 ? -6.673 -5.430 23.364 1.00 76.56 100 ARG A N 1
ATOM 771 C CA . ARG A 1 100 ? -7.294 -4.188 23.854 1.00 76.56 100 ARG A CA 1
ATOM 772 C C . ARG A 1 100 ? -8.809 -4.337 23.994 1.00 76.56 100 ARG A C 1
ATOM 774 O O . ARG A 1 100 ? -9.358 -3.931 25.009 1.00 76.56 100 ARG A O 1
ATOM 781 N N . LEU A 1 101 ? -9.474 -4.932 23.003 1.00 75.25 101 LEU A N 1
ATOM 782 C CA . LEU A 1 101 ? -10.922 -5.139 23.042 1.00 75.25 101 LEU A CA 1
ATOM 783 C C . LEU A 1 101 ? -11.340 -6.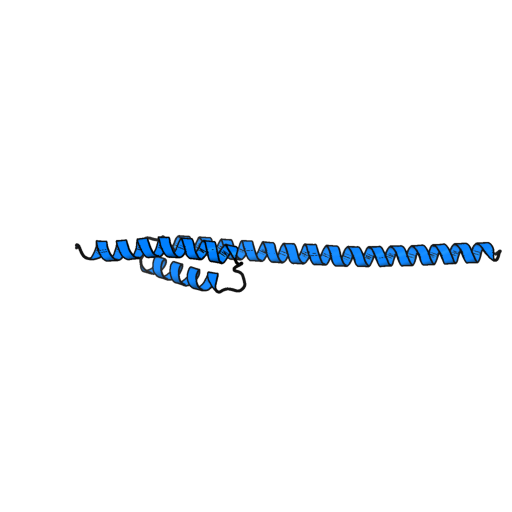034 24.217 1.00 75.25 101 LEU A C 1
ATOM 785 O O . LEU A 1 101 ? -12.328 -5.728 24.874 1.00 75.25 101 LEU A O 1
ATOM 789 N N . ILE A 1 102 ? -10.593 -7.109 24.478 1.00 76.88 102 ILE A N 1
ATOM 790 C CA . ILE A 1 102 ? -10.856 -8.025 25.596 1.00 76.88 102 ILE A CA 1
ATOM 791 C C . ILE A 1 102 ? -10.762 -7.269 26.926 1.00 76.88 102 ILE A C 1
ATOM 793 O O . ILE A 1 102 ? -11.709 -7.308 27.705 1.00 76.88 102 ILE A O 1
ATOM 797 N N . ARG A 1 103 ? -9.693 -6.487 27.134 1.00 80.12 103 ARG A N 1
ATOM 798 C CA . ARG A 1 103 ? -9.530 -5.661 28.343 1.00 80.12 103 ARG A CA 1
ATOM 799 C C . ARG A 1 103 ? -10.640 -4.628 28.531 1.00 80.12 103 ARG A C 1
ATOM 801 O O . ARG A 1 103 ? -11.087 -4.426 29.654 1.00 80.12 103 ARG A O 1
ATOM 808 N N . ASP A 1 104 ? -11.088 -3.981 27.455 1.00 77.31 104 ASP A N 1
ATOM 809 C CA . ASP A 1 104 ? -12.199 -3.021 27.521 1.00 77.31 104 ASP A CA 1
ATOM 810 C C . ASP A 1 104 ? -13.520 -3.699 27.933 1.00 77.31 104 ASP A C 1
ATOM 812 O O . ASP A 1 104 ? -14.343 -3.078 28.602 1.00 77.31 104 ASP A O 1
ATOM 816 N N . VAL A 1 105 ? -13.745 -4.949 27.507 1.00 73.62 105 VAL A N 1
ATOM 817 C CA . VAL A 1 105 ? -14.934 -5.730 27.886 1.00 73.62 105 VAL A CA 1
ATOM 818 C C . VAL A 1 105 ? -14.838 -6.177 29.343 1.00 73.62 105 VAL A C 1
ATOM 820 O O . VAL A 1 105 ? -15.786 -5.967 30.089 1.00 73.62 105 VAL A O 1
ATOM 823 N N . GLU A 1 106 ? -13.693 -6.723 29.760 1.00 75.88 106 GLU A N 1
ATOM 824 C CA . GLU A 1 106 ? -13.456 -7.177 31.139 1.00 75.88 106 GLU A CA 1
ATOM 825 C C . GLU A 1 106 ? -13.537 -6.024 32.152 1.00 75.88 106 GLU A C 1
ATOM 827 O O . GLU A 1 106 ? -14.171 -6.159 33.194 1.00 75.88 106 GLU A O 1
ATOM 832 N N . GLY A 1 107 ? -12.963 -4.857 31.838 1.00 69.31 107 GLY A N 1
ATOM 833 C CA . GLY A 1 107 ? -13.041 -3.671 32.701 1.00 69.31 107 GLY A CA 1
ATOM 834 C C . GLY A 1 107 ? -14.412 -2.984 32.709 1.00 69.31 107 GLY A C 1
ATOM 835 O O . GLY A 1 107 ? -14.675 -2.149 33.571 1.00 69.31 107 GLY A O 1
ATOM 836 N N . GLY A 1 108 ? -15.286 -3.314 31.755 1.00 60.84 108 GLY A N 1
ATOM 837 C CA . GLY A 1 108 ? -16.654 -2.805 31.686 1.00 60.84 108 GLY A CA 1
ATOM 838 C C . GLY A 1 108 ? -17.643 -3.536 32.599 1.00 60.84 108 GLY A C 1
ATOM 839 O O . GLY A 1 108 ? -18.733 -3.013 32.811 1.00 60.84 108 GLY A O 1
ATOM 840 N N . GLU A 1 109 ? -17.286 -4.708 33.140 1.00 57.16 109 GLU A N 1
ATOM 841 C CA . GLU A 1 109 ? -18.144 -5.486 34.052 1.00 57.16 109 GLU A CA 1
ATOM 842 C C . GLU A 1 109 ? -18.031 -5.058 35.534 1.00 57.16 109 GLU A C 1
ATOM 844 O O . GLU A 1 109 ? -18.777 -5.565 36.368 1.00 57.16 109 GLU A O 1
ATOM 849 N N . GLU A 1 110 ? -17.148 -4.108 35.883 1.00 51.00 110 GLU A N 1
ATOM 850 C CA . GLU A 1 110 ? -16.973 -3.604 37.263 1.00 51.00 110 GLU A CA 1
ATOM 851 C C . GLU A 1 110 ? -17.805 -2.343 37.618 1.00 51.00 110 GLU A C 1
ATOM 853 O O . GLU A 1 110 ? -17.588 -1.742 38.674 1.00 51.00 110 GLU A O 1
ATOM 858 N N . LEU A 1 111 ? -18.771 -1.933 36.783 1.00 43.41 111 LEU A N 1
ATOM 859 C CA . LEU A 1 111 ? -19.694 -0.807 37.042 1.00 43.41 111 LEU A CA 1
ATOM 860 C C . LEU A 1 111 ? -21.161 -1.251 37.055 1.00 43.41 111 LEU A C 1
ATOM 862 O O . LEU A 1 111 ? -21.941 -0.625 37.812 1.00 43.41 111 LEU A O 1
#

Sequence (111 aa):
MSGSQLVVTIALGLLTVTGAFAGARMGARANDRATKQREDAARREEWWRRFTWAAELALDDSVRKRAAGLKLLAKLGRSGLATHDDNQLLDVFHHHALDRLIRDVEGGEEL

Foldseek 3Di:
DDPVVVVVVVVVVVVVVVVVVVVVVVVVVVVVVVVVVVVLVVLQVVLVVQLVCLLVQLPDPPPVSVVSSLVSLVVSLVDPSQDPVNVVVSVVSNVVSVVVVVVVVVVVVPD

pLDDT: mean 77.76, std 8.46, range [43.41, 89.94]

Radius of gyration: 29.31 Å; Cα contacts (8 Å, |Δi|>4): 47; chains: 1; bounding box: 51×16×97 Å

Secondary structure (DSSP, 8-state):
--HHHHHHHHHHHHHHHHHHHHHHHHHHHHHHHHHHHHHHHHHHHHHHHHHHHHHHHHHSSSHHHHHHHHHHHHHHHTSTT--HHHHHHHHHHHHHHHHHHHHHHHGGGG-